Protein AF-A0A158D2L4-F1 (afdb_monomer_lite)

Radius of gyration: 16.28 Å; chains: 1; bounding box: 32×20×60 Å

Sequence (102 aa):
MTQVSSMPRRFPSGLGATTAWQLNCGRKLTLFVVDQSVPLYNVILGNLRFFANADQVTAFVQRLEAVPEETPAQPTWQWIFESGFEQSVDGARNKRWCLYER

pLDDT: mean 82.83, std 16.03, range [36.16, 96.75]

Secondary structure (DSSP, 8-state):
---------PPP-STT-EEEEE-TTSPEEEEEEEETTTTEEEEEETTEEEEEEHHHHHHHHHHHHH-TTPPP---SEEEEEE-S-SS-SS-----EEEEEE-

Foldseek 3Di:
DDPPPFDPDDDFQDQQDKDWGQAPLRWIWIWHQPDNVQRKTFIDTPPDTAIDGPVRVVVLRVVCNVPSPDDRDHDQKHWDFDCPPPDDPPPDRPGDIDMDGD

Organism: NCBI:txid1777141

Structure (mmCIF, N/CA/C/O backbone):
data_AF-A0A158D2L4-F1
#
_entry.id   AF-A0A158D2L4-F1
#
loop_
_atom_site.group_PDB
_atom_site.id
_atom_site.type_symbol
_atom_site.label_atom_id
_atom_site.label_alt_id
_atom_site.label_comp_id
_atom_site.label_asym_id
_atom_site.label_entity_id
_atom_site.label_seq_id
_atom_site.pdbx_PDB_ins_code
_atom_site.Cartn_x
_atom_site.Cartn_y
_atom_site.Cartn_z
_atom_site.occupancy
_atom_site.B_iso_or_equiv
_atom_site.auth_seq_id
_atom_site.auth_comp_id
_atom_site.auth_asym_id
_atom_site.auth_atom_id
_atom_site.pdbx_PDB_model_num
ATOM 1 N N . MET A 1 1 ? -11.282 4.354 29.386 1.00 36.16 1 MET A N 1
ATOM 2 C CA . MET A 1 1 ? -10.663 4.780 28.113 1.00 36.16 1 MET A CA 1
ATOM 3 C C . MET A 1 1 ? -9.481 3.860 27.863 1.00 36.16 1 MET A C 1
ATOM 5 O O . MET A 1 1 ? -8.465 3.999 28.529 1.00 36.16 1 MET A O 1
ATOM 9 N N . THR A 1 2 ? -9.650 2.833 27.033 1.00 38.47 2 THR A N 1
ATOM 10 C CA . THR A 1 2 ? -8.614 1.812 26.822 1.00 38.47 2 THR A CA 1
ATOM 11 C C . THR A 1 2 ? -7.603 2.356 25.822 1.00 38.47 2 THR A C 1
ATOM 13 O O . THR A 1 2 ? -7.917 2.529 24.648 1.00 38.47 2 THR A O 1
ATOM 16 N N . GLN A 1 3 ? -6.409 2.687 26.306 1.00 40.31 3 GLN A N 1
ATOM 17 C CA . GLN A 1 3 ? -5.286 3.127 25.490 1.00 40.31 3 GLN A CA 1
ATOM 18 C C . GLN A 1 3 ? -4.864 1.966 24.582 1.00 40.31 3 GLN A C 1
ATOM 20 O O . GLN A 1 3 ? -4.198 1.028 25.018 1.00 40.31 3 GLN A O 1
ATOM 25 N N . VAL A 1 4 ? -5.292 2.002 23.320 1.00 52.28 4 VAL A N 1
ATOM 26 C CA . VAL A 1 4 ? -4.772 1.116 22.276 1.00 52.28 4 VAL A CA 1
ATOM 27 C C . VAL A 1 4 ? -3.298 1.473 22.110 1.00 52.28 4 VAL A C 1
ATOM 29 O O . VAL A 1 4 ? -2.964 2.510 21.544 1.00 52.28 4 VAL A O 1
ATOM 32 N N . SER A 1 5 ? -2.406 0.657 22.674 1.00 43.81 5 SER A N 1
ATOM 33 C CA . SER A 1 5 ? -0.972 0.756 22.400 1.00 43.81 5 SER A CA 1
ATOM 34 C C . SER A 1 5 ? -0.757 0.451 20.921 1.00 43.81 5 SER A C 1
ATOM 36 O O . SER A 1 5 ? -0.638 -0.707 20.525 1.00 43.81 5 SER A O 1
ATOM 38 N N . SER A 1 6 ? -0.757 1.484 20.079 1.00 55.31 6 SER A N 1
ATOM 39 C CA . SER A 1 6 ? -0.383 1.345 18.680 1.00 55.31 6 SER A CA 1
ATOM 40 C C . SER A 1 6 ? 1.116 1.061 18.635 1.00 55.31 6 SER A C 1
ATOM 42 O O . SER A 1 6 ? 1.929 1.958 18.869 1.00 55.31 6 SER A O 1
ATOM 44 N N . MET A 1 7 ? 1.500 -0.188 18.360 1.00 57.34 7 MET A N 1
ATOM 45 C CA . MET A 1 7 ? 2.877 -0.479 17.965 1.00 57.34 7 MET A CA 1
ATOM 46 C C . MET A 1 7 ? 3.289 0.473 16.831 1.00 57.34 7 MET A C 1
ATOM 48 O O . MET A 1 7 ? 2.451 0.790 15.978 1.00 57.34 7 MET A O 1
ATOM 52 N N . PRO A 1 8 ? 4.551 0.937 16.792 1.00 67.94 8 PRO A N 1
ATOM 53 C CA . PRO A 1 8 ? 5.001 1.839 15.743 1.00 67.94 8 PRO A CA 1
ATOM 54 C C . PRO A 1 8 ? 4.775 1.184 14.377 1.00 67.94 8 PRO A C 1
ATOM 56 O O . PRO A 1 8 ? 5.337 0.128 14.078 1.00 67.94 8 PRO A O 1
ATOM 59 N N . ARG A 1 9 ? 3.924 1.808 13.556 1.00 83.81 9 ARG A N 1
ATOM 60 C CA . ARG A 1 9 ? 3.619 1.358 12.195 1.00 83.81 9 ARG A CA 1
ATOM 61 C C . ARG A 1 9 ? 4.866 1.516 11.343 1.00 83.81 9 ARG A C 1
ATOM 63 O O . ARG A 1 9 ? 5.245 2.625 10.985 1.00 83.81 9 ARG A O 1
ATOM 70 N N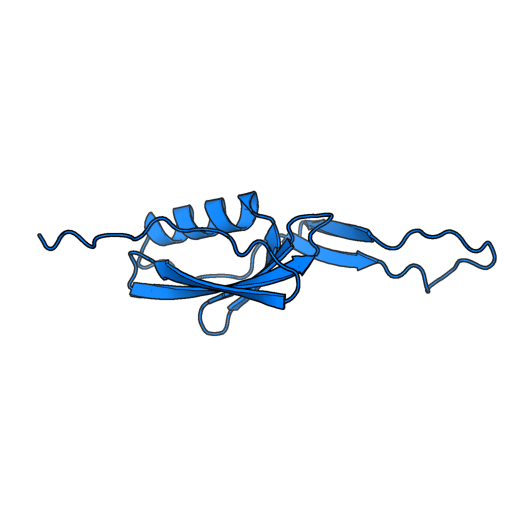 . ARG A 1 10 ? 5.529 0.400 11.049 1.00 89.00 10 ARG A N 1
ATOM 71 C CA . ARG A 1 10 ? 6.684 0.369 10.150 1.00 89.00 10 ARG A CA 1
ATOM 72 C C . ARG A 1 10 ? 6.253 -0.116 8.779 1.00 89.00 10 ARG A C 1
ATOM 74 O O . ARG A 1 10 ? 5.483 -1.073 8.665 1.00 89.00 10 ARG A O 1
ATOM 81 N N . PHE A 1 11 ? 6.771 0.535 7.750 1.00 90.12 11 PHE A N 1
ATOM 82 C CA . PHE A 1 11 ? 6.660 0.035 6.391 1.00 90.12 11 PHE A CA 1
ATOM 83 C C . PHE A 1 11 ? 7.522 -1.222 6.222 1.00 90.12 11 PHE A C 1
ATOM 85 O O . PHE A 1 11 ? 8.598 -1.310 6.824 1.00 90.12 11 PHE A O 1
ATOM 92 N N . PRO A 1 12 ? 7.073 -2.202 5.424 1.00 90.00 12 PRO A N 1
ATOM 93 C CA . PRO A 1 12 ? 7.933 -3.305 5.024 1.00 90.00 12 PRO A CA 1
ATOM 94 C C . PRO A 1 12 ? 9.068 -2.772 4.133 1.00 90.00 12 PRO A C 1
ATOM 96 O O . PRO A 1 12 ? 8.843 -1.921 3.274 1.00 90.00 12 PRO A O 1
ATOM 99 N N . SER A 1 13 ? 10.292 -3.253 4.354 1.00 80.88 13 SER A N 1
ATOM 100 C CA . SER A 1 13 ? 11.512 -2.714 3.731 1.00 80.88 13 SER A CA 1
ATOM 101 C C . SER A 1 13 ? 12.229 -3.690 2.789 1.00 80.88 13 SER A C 1
ATOM 103 O O . SER A 1 13 ? 13.330 -3.386 2.345 1.00 80.88 13 SER A O 1
ATOM 105 N N . GLY A 1 14 ? 11.621 -4.831 2.441 1.00 78.56 14 GLY A N 1
ATOM 106 C CA . GLY A 1 14 ? 12.157 -5.848 1.518 1.00 78.56 14 GLY A CA 1
ATOM 107 C C . GLY A 1 14 ? 11.201 -6.131 0.355 1.00 78.56 14 GLY A C 1
ATOM 108 O O . GLY A 1 14 ? 9.995 -6.131 0.577 1.00 78.56 14 GLY A O 1
ATOM 109 N N . LEU A 1 15 ? 11.684 -6.410 -0.861 1.00 75.62 15 LEU A N 1
ATOM 110 C CA . LEU A 1 15 ? 10.814 -6.920 -1.937 1.00 75.62 15 LEU A CA 1
ATOM 111 C C . LEU A 1 15 ? 10.113 -8.209 -1.481 1.00 75.62 15 LEU A C 1
ATOM 113 O O . LEU A 1 15 ? 10.751 -9.106 -0.934 1.00 75.62 15 LEU A O 1
ATOM 117 N N . GLY A 1 16 ? 8.791 -8.277 -1.657 1.00 72.62 16 GLY A N 1
ATOM 118 C CA . GLY A 1 16 ? 7.969 -9.379 -1.140 1.00 72.62 16 GLY A CA 1
ATOM 119 C C . GLY A 1 16 ? 7.738 -9.354 0.378 1.00 72.62 16 GLY A C 1
ATOM 120 O O . GLY A 1 16 ? 6.969 -10.168 0.892 1.00 72.62 16 GLY A O 1
ATOM 121 N N . ALA A 1 17 ? 8.337 -8.409 1.111 1.00 85.88 17 ALA A N 1
ATOM 122 C CA . ALA A 1 17 ? 8.041 -8.226 2.523 1.00 85.88 17 ALA A CA 1
ATOM 123 C C . ALA A 1 17 ? 6.615 -7.700 2.705 1.00 85.88 17 ALA A C 1
ATOM 125 O O . ALA A 1 17 ? 6.092 -6.916 1.906 1.00 85.88 17 ALA A O 1
ATOM 126 N N . THR A 1 18 ? 6.001 -8.144 3.797 1.00 91.75 18 THR A N 1
ATOM 127 C CA . THR A 1 18 ? 4.617 -7.837 4.138 1.00 91.75 18 THR A CA 1
ATOM 128 C C . THR A 1 18 ? 4.549 -7.304 5.558 1.00 91.75 18 THR A C 1
ATOM 130 O O . THR A 1 18 ? 5.150 -7.887 6.458 1.00 91.75 18 THR A O 1
ATOM 133 N N . THR A 1 19 ? 3.767 -6.250 5.773 1.00 93.12 19 THR A N 1
ATOM 134 C CA . THR A 1 19 ? 3.411 -5.782 7.117 1.00 93.12 19 THR A CA 1
ATOM 135 C C . THR A 1 19 ? 1.904 -5.593 7.207 1.00 93.12 19 THR A C 1
ATOM 137 O O . THR A 1 19 ? 1.276 -5.116 6.265 1.00 93.12 19 THR A O 1
ATOM 140 N N . ALA A 1 20 ? 1.319 -5.939 8.352 1.00 93.81 20 ALA A N 1
ATOM 141 C CA . ALA A 1 20 ? -0.067 -5.622 8.666 1.00 93.81 20 ALA A CA 1
ATOM 142 C C . ALA A 1 20 ? -0.136 -4.555 9.762 1.00 93.81 20 ALA A C 1
ATOM 144 O O . ALA A 1 20 ? 0.562 -4.643 10.771 1.00 93.81 20 ALA A O 1
ATOM 145 N N . TRP A 1 21 ? -0.995 -3.562 9.568 1.00 93.56 21 TRP A N 1
ATOM 146 C CA . TRP A 1 21 ? -1.306 -2.527 10.541 1.00 93.56 21 TRP A CA 1
ATOM 147 C C . TRP A 1 21 ? -2.729 -2.710 11.050 1.00 93.56 21 TRP A C 1
ATOM 149 O O . TRP A 1 21 ? -3.672 -2.855 10.268 1.00 93.56 21 TRP A O 1
ATOM 159 N N . GLN A 1 22 ? -2.878 -2.649 12.369 1.00 92.50 22 GLN A N 1
ATOM 160 C CA . GLN A 1 22 ? -4.177 -2.472 12.998 1.00 92.50 22 GLN A CA 1
ATOM 161 C C . GLN A 1 22 ? -4.475 -0.968 13.055 1.00 92.50 22 GLN A C 1
ATOM 163 O O . GLN A 1 22 ? -3.719 -0.197 13.657 1.00 92.50 22 GLN A O 1
ATOM 168 N N . LEU A 1 23 ? -5.539 -0.547 12.372 1.00 89.62 23 LEU A N 1
ATOM 169 C CA . LEU A 1 23 ? -6.000 0.839 12.376 1.00 89.62 23 LEU A CA 1
ATOM 170 C C . LEU A 1 23 ? -6.888 1.094 13.596 1.00 89.62 23 LEU A C 1
ATOM 172 O O . LEU A 1 23 ? -7.549 0.178 14.095 1.00 89.62 23 LEU A O 1
ATOM 176 N N . ASN A 1 24 ? -6.947 2.348 14.043 1.00 86.31 24 ASN A N 1
ATOM 177 C CA . ASN A 1 24 ? -7.749 2.744 15.205 1.00 86.31 24 ASN A CA 1
ATOM 178 C C . ASN A 1 24 ? -9.252 2.502 14.990 1.00 86.31 24 ASN A C 1
ATOM 180 O O . ASN A 1 24 ? -9.974 2.210 15.937 1.00 86.31 24 ASN A O 1
ATOM 184 N N . CYS A 1 25 ? -9.710 2.528 13.737 1.00 82.25 25 CYS A N 1
ATOM 185 C CA . CYS A 1 25 ? -11.076 2.182 13.338 1.00 82.25 25 CYS A CA 1
ATOM 186 C C . CYS A 1 25 ? -11.375 0.666 13.360 1.00 82.25 25 CYS A C 1
ATOM 188 O O . CYS A 1 25 ? -12.384 0.227 12.814 1.00 82.25 25 CYS A O 1
ATOM 190 N N . GLY A 1 26 ? -10.494 -0.163 13.934 1.00 86.88 26 GLY A N 1
ATOM 191 C CA . GLY A 1 26 ? -10.676 -1.616 14.044 1.00 86.88 26 GLY A CA 1
ATOM 192 C C . GLY A 1 26 ? -10.378 -2.395 12.758 1.00 86.88 26 GLY A C 1
ATOM 193 O O . GLY A 1 26 ? -10.465 -3.623 12.741 1.00 86.88 26 GLY A O 1
ATOM 194 N N . ARG A 1 27 ? -9.984 -1.710 11.681 1.00 89.62 27 ARG A N 1
ATOM 195 C CA . ARG A 1 27 ? -9.702 -2.324 10.379 1.00 89.62 27 ARG A CA 1
ATOM 196 C C . ARG A 1 27 ? -8.245 -2.777 10.282 1.00 89.62 27 ARG A C 1
ATOM 198 O O . ARG A 1 27 ? -7.346 -2.137 10.825 1.00 89.62 27 ARG A O 1
ATOM 205 N N . LYS A 1 28 ? -8.007 -3.862 9.543 1.00 93.31 28 LYS A N 1
ATOM 206 C CA . LYS A 1 28 ? -6.664 -4.377 9.248 1.00 93.31 28 LYS A CA 1
ATOM 207 C C . LYS A 1 28 ? -6.228 -3.935 7.855 1.00 93.31 28 LYS A C 1
ATOM 209 O O . LYS A 1 28 ? -6.833 -4.344 6.866 1.00 93.31 28 LYS A O 1
ATOM 214 N N . LEU A 1 29 ? -5.155 -3.157 7.785 1.00 94.62 29 LEU 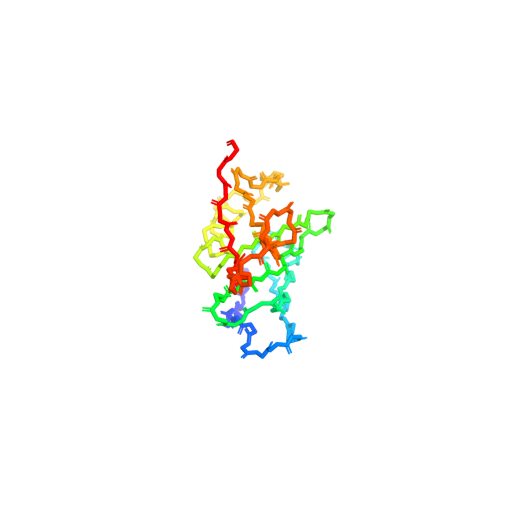A N 1
ATOM 215 C CA . LEU A 1 29 ? -4.510 -2.761 6.537 1.00 94.62 29 LEU A CA 1
ATOM 216 C C . LEU A 1 29 ? -3.262 -3.618 6.319 1.00 94.62 29 LEU A C 1
ATOM 218 O O . LEU A 1 29 ? -2.456 -3.773 7.229 1.00 94.62 29 LEU A O 1
ATOM 222 N N . THR A 1 30 ? -3.094 -4.187 5.131 1.00 96.00 30 THR A N 1
ATOM 223 C CA . THR A 1 30 ? -1.916 -4.994 4.785 1.00 96.00 30 THR A CA 1
ATOM 224 C C . THR A 1 30 ? -1.149 -4.326 3.654 1.00 96.00 30 THR A C 1
ATOM 226 O O . THR A 1 30 ? -1.746 -3.905 2.665 1.00 96.00 30 THR A O 1
ATOM 229 N N . LEU A 1 31 ? 0.169 -4.229 3.809 1.00 95.88 31 LEU A N 1
ATOM 230 C CA . LEU A 1 31 ? 1.096 -3.650 2.844 1.00 95.88 31 LEU A CA 1
ATOM 231 C C . LEU A 1 31 ? 2.033 -4.736 2.335 1.00 95.88 31 LEU A C 1
ATOM 233 O O . LEU A 1 31 ? 2.689 -5.394 3.141 1.00 95.88 31 LEU A O 1
ATOM 237 N N . PHE A 1 32 ? 2.135 -4.869 1.017 1.00 94.00 32 PHE A N 1
ATOM 238 C CA . PHE A 1 32 ? 3.132 -5.709 0.354 1.00 94.00 32 PHE A CA 1
ATOM 239 C C . PHE A 1 32 ? 4.040 -4.827 -0.491 1.00 94.00 32 PHE A C 1
ATOM 241 O O . PHE A 1 32 ? 3.533 -4.030 -1.279 1.00 94.00 32 PHE A O 1
ATOM 248 N N . VAL A 1 33 ? 5.357 -4.967 -0.358 1.00 92.31 33 VAL A N 1
ATOM 249 C CA . VAL A 1 33 ? 6.301 -4.222 -1.205 1.00 92.31 33 VAL A CA 1
ATOM 250 C C . VAL A 1 33 ? 6.231 -4.753 -2.632 1.00 92.31 33 VAL A C 1
ATOM 252 O O . VAL A 1 33 ? 6.447 -5.943 -2.864 1.00 92.31 33 VAL A O 1
ATOM 255 N N . VAL A 1 34 ? 5.943 -3.858 -3.573 1.00 91.06 34 VAL A N 1
ATOM 256 C CA . VAL A 1 34 ? 5.893 -4.140 -5.014 1.00 91.06 34 VAL A CA 1
ATOM 257 C C . VAL A 1 34 ? 7.202 -3.729 -5.670 1.00 91.06 34 VAL A C 1
ATOM 259 O O . VAL A 1 34 ? 7.763 -4.487 -6.454 1.00 91.06 34 VAL A O 1
ATOM 262 N N . ASP A 1 35 ? 7.695 -2.545 -5.320 1.00 87.00 35 ASP A N 1
ATOM 263 C CA . ASP A 1 35 ? 8.937 -1.987 -5.836 1.00 87.00 35 ASP A CA 1
ATOM 264 C C . ASP A 1 35 ? 9.635 -1.202 -4.717 1.00 87.00 35 ASP A C 1
ATOM 266 O O . ASP A 1 35 ? 8.981 -0.637 -3.840 1.00 87.00 35 ASP A O 1
ATOM 270 N N . GLN A 1 36 ? 10.966 -1.227 -4.704 1.00 84.00 36 GLN A N 1
ATOM 271 C CA . GLN A 1 36 ? 11.787 -0.496 -3.733 1.00 84.00 36 GLN A CA 1
ATOM 272 C C . GLN A 1 36 ? 12.451 0.741 -4.337 1.00 84.00 36 GLN A C 1
ATOM 274 O O . GLN A 1 36 ? 12.823 1.642 -3.591 1.00 84.00 36 GLN A O 1
ATOM 279 N N . SER A 1 37 ? 12.608 0.791 -5.665 1.00 82.12 37 SER A N 1
ATOM 280 C CA . SER A 1 37 ? 13.166 1.957 -6.365 1.00 82.12 37 S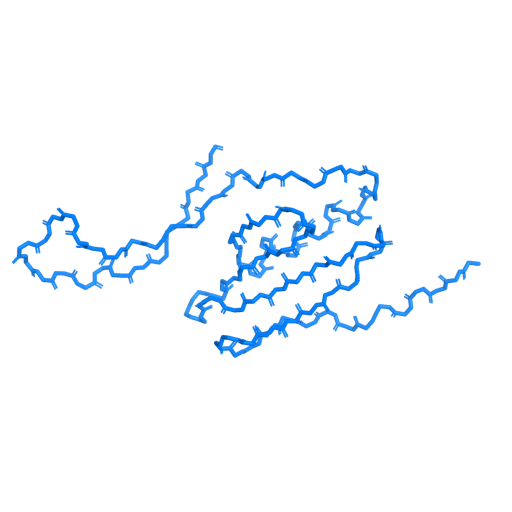ER A CA 1
ATOM 281 C C . SER A 1 37 ? 12.228 3.158 -6.261 1.00 82.12 37 SER A C 1
ATOM 283 O O . SER A 1 37 ? 12.657 4.293 -6.071 1.00 82.12 37 SER A O 1
ATOM 285 N N . VAL A 1 38 ? 10.932 2.869 -6.297 1.00 84.06 38 VAL A N 1
ATOM 286 C CA . VAL A 1 38 ? 9.847 3.728 -5.850 1.00 84.06 38 VAL A CA 1
ATOM 287 C C . VAL A 1 38 ? 9.212 2.929 -4.725 1.00 84.06 38 VAL A C 1
ATOM 289 O O . VAL A 1 38 ? 8.707 1.862 -5.055 1.00 84.06 38 VAL A O 1
ATOM 292 N N . PRO A 1 39 ? 9.275 3.342 -3.442 1.00 84.12 39 PRO A N 1
ATOM 293 C CA . PRO A 1 39 ? 8.759 2.562 -2.313 1.00 84.12 39 PRO A CA 1
ATOM 294 C C . PRO A 1 39 ? 7.238 2.425 -2.434 1.00 84.12 39 PRO A C 1
ATOM 296 O O . PRO A 1 39 ? 6.468 3.194 -1.857 1.00 84.12 39 PRO A O 1
ATOM 299 N N . LEU A 1 40 ? 6.829 1.474 -3.269 1.00 93.00 40 LEU A N 1
ATOM 300 C CA . LEU A 1 40 ? 5.491 1.291 -3.787 1.00 93.00 40 LEU A CA 1
ATOM 301 C C . LEU A 1 40 ? 4.936 0.021 -3.174 1.00 93.00 40 LEU A C 1
ATOM 303 O O . LEU A 1 40 ? 5.551 -1.049 -3.208 1.00 93.00 40 LEU A O 1
ATOM 307 N N . TYR A 1 41 ? 3.739 0.149 -2.630 1.00 95.31 41 TYR A N 1
ATOM 308 C CA . TYR A 1 41 ? 3.085 -0.894 -1.877 1.00 95.31 41 TYR A CA 1
ATOM 309 C C . TYR A 1 41 ? 1.775 -1.274 -2.548 1.00 95.31 41 TYR A C 1
ATOM 311 O O . TYR A 1 41 ? 1.008 -0.418 -2.985 1.00 95.31 41 TYR A O 1
ATOM 319 N N . ASN A 1 42 ? 1.488 -2.569 -2.576 1.00 95.38 42 ASN A N 1
ATOM 320 C CA . ASN A 1 42 ? 0.142 -3.075 -2.777 1.00 95.38 42 ASN A CA 1
ATOM 321 C C . ASN A 1 42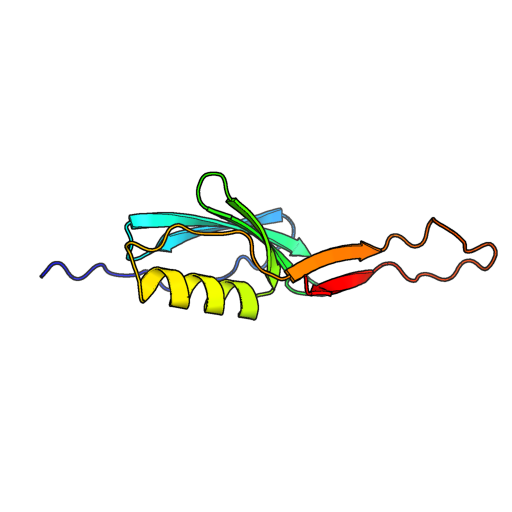 ? -0.577 -3.015 -1.428 1.00 95.38 42 ASN A C 1
ATOM 323 O O . ASN A 1 42 ? -0.240 -3.759 -0.502 1.00 95.38 42 ASN A O 1
ATOM 327 N N . VAL A 1 43 ? -1.536 -2.103 -1.326 1.00 96.75 43 VAL A N 1
ATOM 328 C CA . VAL A 1 43 ? -2.333 -1.839 -0.131 1.00 96.75 43 VAL A CA 1
ATOM 329 C C . VAL A 1 43 ? -3.611 -2.657 -0.204 1.00 96.75 43 VAL A C 1
ATOM 331 O O . VAL A 1 43 ? -4.311 -2.622 -1.216 1.00 96.75 43 VAL A O 1
ATOM 334 N N . ILE A 1 44 ? -3.922 -3.382 0.869 1.00 96.50 44 ILE A N 1
ATOM 335 C CA . ILE A 1 44 ? -5.136 -4.193 0.990 1.00 96.50 44 ILE A CA 1
ATOM 336 C C . ILE A 1 44 ? -5.873 -3.819 2.276 1.00 96.50 44 ILE A C 1
ATOM 338 O O . ILE A 1 44 ? -5.307 -3.914 3.368 1.00 96.50 44 ILE A O 1
ATOM 342 N N . LEU A 1 45 ? -7.142 -3.432 2.149 1.00 94.81 45 LEU A N 1
ATOM 343 C CA . LEU A 1 45 ? -8.044 -3.122 3.260 1.00 94.81 45 LEU A CA 1
ATOM 344 C C . LEU A 1 45 ? -9.429 -3.719 2.972 1.00 94.81 45 LEU A C 1
ATOM 346 O O . LEU A 1 45 ? -10.219 -3.151 2.219 1.00 94.81 45 LEU A O 1
ATOM 350 N N . GLY A 1 46 ? -9.729 -4.880 3.558 1.00 91.81 46 GLY A N 1
ATOM 351 C CA . GLY A 1 46 ? -10.933 -5.636 3.200 1.00 91.81 46 GLY A CA 1
ATOM 352 C C . GLY A 1 46 ? -10.920 -6.014 1.715 1.00 91.81 46 GLY A C 1
ATOM 353 O O . GLY A 1 46 ? -9.976 -6.654 1.258 1.00 91.81 46 GLY A O 1
ATOM 354 N N . ASN A 1 47 ? -11.936 -5.576 0.967 1.00 92.25 47 ASN A N 1
ATOM 355 C CA . ASN A 1 47 ? -12.043 -5.805 -0.481 1.00 92.25 47 ASN A CA 1
ATOM 356 C C . ASN A 1 47 ? -11.321 -4.739 -1.321 1.00 92.25 47 ASN A C 1
ATOM 358 O O . ASN A 1 47 ? -11.200 -4.893 -2.535 1.00 92.25 47 ASN A O 1
ATOM 362 N N . LEU A 1 48 ? -10.859 -3.651 -0.698 1.00 94.88 48 LEU A N 1
ATOM 363 C CA . LEU A 1 48 ? -10.175 -2.575 -1.397 1.00 94.88 48 LEU A CA 1
ATOM 364 C C . LEU A 1 48 ? -8.707 -2.948 -1.631 1.00 94.88 48 LEU A C 1
ATOM 366 O O . LEU A 1 48 ? -7.990 -3.297 -0.689 1.00 94.88 48 LEU A O 1
ATOM 370 N N . ARG A 1 49 ? -8.258 -2.828 -2.886 1.00 95.75 49 ARG A N 1
ATOM 371 C CA . ARG A 1 49 ? -6.872 -3.065 -3.300 1.00 95.75 49 ARG A CA 1
ATOM 372 C C . ARG A 1 49 ? -6.392 -1.971 -4.248 1.00 95.75 49 ARG A C 1
ATOM 374 O O . ARG A 1 49 ? -7.063 -1.659 -5.230 1.00 95.75 49 ARG A O 1
ATOM 381 N N . PHE A 1 50 ? -5.223 -1.403 -3.969 1.00 96.12 50 PHE A N 1
ATOM 382 C CA . PHE A 1 50 ? -4.605 -0.378 -4.812 1.00 96.12 50 PHE A CA 1
ATOM 383 C C . PHE A 1 50 ? -3.099 -0.284 -4.578 1.00 96.12 50 PHE A C 1
ATOM 385 O O . PHE A 1 50 ? -2.576 -0.775 -3.579 1.00 96.12 50 PHE A O 1
ATOM 392 N N . PHE A 1 51 ? -2.406 0.373 -5.504 1.00 95.69 51 PHE A N 1
ATOM 393 C CA . PHE A 1 51 ? -1.001 0.720 -5.343 1.00 95.69 51 PHE A CA 1
ATOM 394 C C . PHE A 1 51 ? -0.856 2.124 -4.758 1.00 95.69 51 PHE A C 1
ATOM 396 O O . PHE A 1 51 ? -1.581 3.045 -5.144 1.00 95.69 51 PHE A O 1
ATOM 403 N N . ALA A 1 52 ? 0.083 2.287 -3.834 1.00 95.88 52 ALA A N 1
ATOM 404 C CA . ALA A 1 52 ? 0.386 3.571 -3.219 1.00 95.88 52 ALA A CA 1
ATOM 405 C C . ALA A 1 52 ? 1.839 3.626 -2.746 1.00 95.88 52 ALA A C 1
ATOM 407 O O . ALA A 1 52 ? 2.397 2.610 -2.332 1.00 95.88 52 ALA A O 1
ATOM 408 N N . ASN A 1 53 ? 2.443 4.811 -2.788 1.00 94.69 53 ASN A N 1
ATOM 409 C CA . ASN A 1 53 ? 3.727 5.054 -2.135 1.00 94.69 53 ASN A CA 1
ATOM 410 C C . ASN A 1 53 ? 3.545 5.289 -0.618 1.00 94.69 53 ASN A C 1
ATOM 412 O O . ASN A 1 53 ? 2.421 5.294 -0.106 1.00 94.69 53 ASN A O 1
ATOM 416 N N . ALA A 1 54 ? 4.645 5.475 0.114 1.00 91.88 54 ALA A N 1
ATOM 417 C CA . ALA A 1 54 ? 4.604 5.640 1.570 1.00 91.88 54 ALA A CA 1
ATOM 418 C C . ALA A 1 54 ? 3.765 6.855 2.021 1.00 91.88 54 ALA A C 1
ATOM 420 O O . ALA A 1 54 ? 2.997 6.757 2.984 1.00 91.88 54 ALA A O 1
ATOM 421 N N . ASP A 1 55 ? 3.857 7.976 1.303 1.00 92.62 55 ASP A N 1
ATOM 422 C CA . ASP A 1 55 ? 3.100 9.196 1.601 1.00 92.62 55 ASP A CA 1
ATOM 423 C C . ASP A 1 55 ? 1.596 8.993 1.389 1.00 92.62 55 ASP A C 1
ATOM 425 O O . ASP A 1 55 ? 0.787 9.300 2.265 1.00 92.62 55 ASP A O 1
ATOM 429 N N . GLN A 1 56 ? 1.213 8.387 0.264 1.00 95.44 56 GLN A N 1
ATOM 430 C CA . GLN A 1 56 ? -0.174 8.055 -0.065 1.00 95.44 56 GLN A CA 1
ATOM 431 C C . GLN A 1 56 ? -0.784 7.077 0.946 1.00 95.44 56 GLN A C 1
ATOM 433 O O . GLN A 1 56 ? -1.929 7.261 1.361 1.00 95.44 56 GLN A O 1
ATOM 438 N N . VAL A 1 57 ? -0.030 6.060 1.382 1.00 94.69 57 VAL A N 1
ATOM 439 C CA . VAL A 1 57 ? -0.464 5.140 2.449 1.00 94.69 57 VAL A CA 1
ATOM 440 C C . VAL A 1 57 ? -0.704 5.902 3.749 1.00 94.69 57 VAL A C 1
ATOM 442 O O . VAL A 1 57 ? -1.731 5.701 4.398 1.00 94.69 57 VAL A O 1
ATOM 445 N N . THR A 1 58 ? 0.222 6.784 4.125 1.00 93.12 58 THR A N 1
ATOM 446 C CA . THR A 1 58 ? 0.128 7.562 5.366 1.00 93.12 58 THR A CA 1
ATOM 447 C C . THR A 1 58 ? -1.091 8.479 5.346 1.00 93.12 58 THR A C 1
ATOM 449 O O . THR A 1 58 ? -1.890 8.444 6.281 1.00 93.12 58 THR A O 1
ATOM 452 N N . ALA A 1 59 ? -1.292 9.227 4.260 1.00 93.06 59 ALA A N 1
ATOM 453 C CA . ALA A 1 59 ? -2.439 10.116 4.092 1.00 93.06 59 ALA A CA 1
ATOM 454 C C . ALA A 1 59 ? -3.776 9.351 4.078 1.00 93.06 59 ALA A C 1
ATOM 456 O O . ALA A 1 59 ? -4.751 9.783 4.696 1.00 93.06 59 ALA A O 1
ATOM 457 N N . PHE A 1 60 ? -3.826 8.191 3.413 1.00 93.44 60 PHE A N 1
ATOM 458 C CA . PHE A 1 60 ? -5.011 7.331 3.396 1.00 93.44 60 PHE A CA 1
ATOM 459 C C . PHE A 1 60 ? -5.363 6.821 4.798 1.00 93.44 60 PHE A C 1
ATOM 461 O O . PHE A 1 60 ? -6.518 6.889 5.213 1.00 93.44 60 PHE A O 1
ATOM 468 N N . VAL A 1 61 ? -4.366 6.358 5.557 1.00 92.38 61 VAL A N 1
ATOM 469 C CA . VAL A 1 61 ? -4.565 5.903 6.938 1.00 92.38 61 VAL A CA 1
ATOM 470 C C . VAL A 1 61 ? -5.015 7.048 7.841 1.00 92.38 61 VAL A C 1
ATOM 472 O O . VAL A 1 61 ? -5.996 6.884 8.559 1.00 92.38 61 VAL A O 1
ATOM 475 N N . GLN A 1 62 ? -4.367 8.213 7.771 1.00 91.81 62 GLN A N 1
ATOM 476 C CA . GLN A 1 62 ? -4.752 9.385 8.562 1.00 91.81 62 GLN A CA 1
ATOM 477 C C . GLN A 1 62 ? -6.211 9.790 8.321 1.00 91.81 62 GLN A C 1
ATOM 479 O O . GLN A 1 62 ? -6.927 10.069 9.279 1.00 91.81 62 GLN A O 1
ATOM 484 N N . ARG A 1 63 ? -6.677 9.762 7.065 1.00 91.56 63 ARG A N 1
ATOM 485 C CA . ARG A 1 63 ? -8.078 10.047 6.720 1.00 91.56 63 ARG A CA 1
ATOM 486 C C . ARG A 1 63 ? -9.045 9.060 7.376 1.00 91.56 63 ARG A C 1
ATOM 488 O O . ARG A 1 63 ? -9.969 9.479 8.065 1.00 91.56 63 ARG A O 1
ATOM 495 N N . LEU A 1 64 ? -8.791 7.758 7.224 1.00 90.75 64 LEU A N 1
ATOM 496 C CA . LEU A 1 64 ? -9.641 6.711 7.805 1.00 90.75 64 LEU A CA 1
ATOM 497 C C . LEU A 1 64 ? -9.666 6.728 9.334 1.00 90.75 64 LEU A C 1
ATOM 499 O O . LEU A 1 64 ? -10.625 6.263 9.946 1.00 90.75 64 LEU A O 1
ATOM 503 N N . GLU A 1 65 ? -8.593 7.198 9.961 1.00 89.69 65 GLU A N 1
ATOM 504 C CA . GLU A 1 65 ? -8.525 7.323 11.414 1.00 89.69 65 GLU A CA 1
ATOM 505 C C . GLU A 1 65 ? -9.167 8.604 11.932 1.00 89.69 65 GLU A C 1
ATOM 507 O O . GLU A 1 65 ? -9.688 8.597 13.045 1.00 89.69 65 GLU A O 1
ATOM 512 N N . ALA A 1 66 ? -9.174 9.671 11.131 1.00 90.75 66 ALA A N 1
ATOM 513 C CA . ALA A 1 66 ? -9.905 10.893 11.441 1.00 90.75 66 ALA A CA 1
ATOM 514 C C . ALA A 1 66 ? -11.426 10.674 11.396 1.00 90.75 66 ALA A C 1
ATOM 516 O O . ALA A 1 66 ? -12.147 11.264 12.199 1.00 90.75 66 ALA A O 1
ATOM 517 N N . VAL A 1 67 ? -11.910 9.808 10.496 1.00 91.25 67 VAL A N 1
ATOM 518 C CA . VAL A 1 67 ? -13.338 9.485 10.349 1.00 91.25 67 VAL A CA 1
ATOM 519 C C . VAL A 1 67 ? -13.542 7.960 10.353 1.00 91.25 67 VAL A C 1
ATOM 521 O O . VAL A 1 67 ? -13.632 7.339 9.294 1.00 91.25 67 VAL A O 1
ATOM 524 N N . PRO A 1 68 ? -13.646 7.317 11.535 1.00 85.19 68 PRO A N 1
ATOM 525 C CA . PRO A 1 68 ? -13.729 5.854 11.646 1.00 85.19 68 PRO A CA 1
ATOM 526 C C . PRO A 1 68 ? -14.929 5.219 10.927 1.00 85.19 68 PRO A C 1
ATOM 528 O O . PRO A 1 68 ? -14.867 4.053 10.531 1.00 85.19 68 PRO A O 1
ATOM 531 N N . GLU A 1 69 ? -16.013 5.979 10.758 1.00 87.06 69 GLU A N 1
ATOM 532 C CA . GLU A 1 69 ? -17.237 5.547 10.075 1.00 87.06 69 GLU A CA 1
ATOM 533 C C . GLU A 1 69 ? -17.145 5.659 8.545 1.00 87.06 69 GLU A C 1
ATOM 535 O O . GLU A 1 69 ? -17.959 5.063 7.839 1.00 87.06 69 GLU A O 1
ATOM 540 N N . GLU A 1 70 ? -16.142 6.365 8.007 1.00 87.62 70 GLU A N 1
ATOM 541 C CA . GLU A 1 70 ? -15.972 6.525 6.562 1.00 87.62 70 GLU A CA 1
ATOM 542 C C . GLU A 1 70 ? -15.773 5.157 5.907 1.00 87.62 70 GLU A C 1
ATOM 544 O O . GLU A 1 70 ? -14.935 4.351 6.330 1.00 87.62 70 GLU A O 1
ATOM 549 N N . THR A 1 71 ? -16.543 4.883 4.854 1.00 87.38 71 THR A N 1
ATOM 550 C CA . THR A 1 71 ? -16.348 3.679 4.046 1.00 87.38 71 THR A CA 1
ATOM 551 C C . THR A 1 71 ? -15.130 3.888 3.146 1.00 87.38 71 THR A C 1
ATOM 553 O O . THR A 1 71 ? -15.120 4.840 2.367 1.00 87.38 71 THR A O 1
ATOM 556 N N . PRO A 1 72 ? -14.101 3.026 3.221 1.00 90.31 72 PRO A N 1
ATOM 557 C CA . PRO A 1 72 ? -12.895 3.203 2.429 1.00 90.31 72 PRO A CA 1
ATOM 558 C C . PRO A 1 72 ? -13.223 3.064 0.940 1.00 90.31 72 PRO A C 1
ATOM 560 O O . PRO A 1 72 ? -13.771 2.049 0.510 1.00 90.31 72 PRO A O 1
ATOM 563 N N . ALA A 1 73 ? -12.867 4.081 0.162 1.00 91.44 73 ALA A N 1
ATOM 564 C CA . ALA A 1 73 ? -13.096 4.133 -1.277 1.00 91.44 73 ALA A CA 1
ATOM 565 C C . ALA A 1 73 ? -11.792 3.976 -2.071 1.00 91.44 73 ALA A C 1
ATOM 567 O O . ALA A 1 73 ? -10.690 4.143 -1.540 1.00 91.44 73 ALA A O 1
ATOM 568 N N . GLN A 1 74 ? -11.929 3.671 -3.365 1.00 92.62 74 GLN A N 1
ATOM 569 C CA . GLN A 1 74 ? -10.804 3.658 -4.296 1.00 92.62 74 GLN A CA 1
ATOM 570 C C . GLN A 1 74 ? -10.147 5.047 -4.332 1.00 92.62 74 GLN A C 1
ATOM 572 O O . GLN A 1 74 ? -10.864 6.047 -4.421 1.00 92.62 74 GLN A O 1
ATOM 577 N N . PRO A 1 75 ? -8.808 5.138 -4.274 1.00 92.62 75 PRO A N 1
ATOM 578 C CA . PRO A 1 75 ? -8.139 6.416 -4.448 1.00 92.62 75 PRO A CA 1
ATOM 579 C C . PRO A 1 75 ? -8.398 7.004 -5.840 1.00 92.62 75 PRO A C 1
ATOM 581 O O . PRO A 1 75 ? -8.613 6.278 -6.812 1.00 92.62 75 PRO A O 1
ATOM 584 N N . THR A 1 76 ? -8.296 8.328 -5.935 1.00 93.31 76 THR A N 1
ATOM 585 C CA . THR A 1 76 ? -8.348 9.086 -7.195 1.00 93.31 76 THR A CA 1
ATOM 586 C C . THR A 1 76 ? -7.052 8.981 -7.995 1.00 93.31 76 THR A C 1
ATOM 588 O O . THR A 1 76 ? -6.886 9.674 -8.982 1.00 93.31 76 THR A O 1
ATOM 591 N N . TRP A 1 77 ? -6.108 8.136 -7.586 1.00 93.94 77 TRP A N 1
ATOM 592 C CA . TRP A 1 77 ? -4.874 7.904 -8.321 1.00 93.94 77 TRP A CA 1
ATOM 593 C C . TRP A 1 77 ? -4.712 6.435 -8.684 1.00 93.94 77 TRP A C 1
ATOM 595 O O . TRP A 1 77 ? -5.283 5.534 -8.064 1.00 93.94 77 TRP A O 1
ATOM 605 N N . GLN A 1 78 ? -3.867 6.190 -9.675 1.00 94.19 78 GLN A N 1
ATOM 606 C CA . GLN A 1 78 ? -3.498 4.864 -10.117 1.00 94.19 78 GLN A CA 1
ATOM 607 C C . GLN A 1 78 ? -2.021 4.833 -10.494 1.00 94.19 78 GLN A C 1
ATOM 609 O O . GLN A 1 78 ? -1.558 5.627 -11.307 1.00 94.19 78 GLN A O 1
ATOM 614 N N . TRP A 1 79 ? -1.292 3.876 -9.926 1.00 93.81 79 TRP A N 1
ATOM 615 C CA . TRP A 1 79 ? 0.043 3.537 -10.403 1.00 93.81 79 TRP A CA 1
ATOM 616 C C . TRP A 1 79 ? -0.052 2.477 -11.497 1.00 93.81 79 TRP A C 1
ATOM 618 O O . TRP A 1 79 ? -0.716 1.452 -11.316 1.00 93.81 79 TRP A O 1
ATOM 628 N N . ILE A 1 80 ? 0.618 2.720 -12.618 1.00 90.38 80 ILE A N 1
ATOM 629 C CA . ILE A 1 80 ? 0.694 1.808 -13.761 1.00 90.38 80 ILE A CA 1
ATOM 630 C C . ILE A 1 80 ? 2.165 1.524 -14.037 1.00 90.38 80 ILE A C 1
ATOM 632 O O . ILE A 1 80 ? 2.985 2.440 -14.079 1.00 90.38 80 ILE A O 1
ATOM 636 N N . PHE A 1 81 ? 2.503 0.247 -14.203 1.00 88.25 81 PHE A N 1
ATOM 637 C CA . PHE A 1 81 ? 3.840 -0.147 -14.624 1.00 88.25 81 PHE A CA 1
ATOM 638 C C . PHE A 1 81 ? 3.914 -0.119 -16.148 1.00 88.25 81 PHE A C 1
ATOM 640 O O . PHE A 1 81 ? 3.398 -1.011 -16.825 1.00 88.25 81 PHE A O 1
ATOM 647 N N . GLU A 1 82 ? 4.554 0.911 -16.688 1.00 85.81 82 GLU A N 1
ATOM 648 C CA . GLU A 1 82 ? 4.829 1.008 -18.114 1.00 85.81 82 GLU A CA 1
ATOM 649 C C . GLU A 1 82 ? 5.986 0.064 -18.437 1.00 85.81 82 GLU A C 1
ATOM 651 O O . GLU A 1 82 ? 7.131 0.302 -18.060 1.00 85.81 82 GLU A O 1
ATOM 656 N N . SER A 1 83 ? 5.687 -1.050 -19.108 1.00 73.50 83 SER A N 1
ATOM 657 C CA . SER A 1 83 ? 6.687 -2.073 -19.446 1.00 73.50 83 SER A CA 1
ATOM 658 C C . SER A 1 83 ? 7.433 -1.797 -20.762 1.00 73.50 83 SER A C 1
ATOM 660 O O . SER A 1 83 ? 8.392 -2.508 -21.071 1.00 73.50 83 SER A O 1
ATOM 662 N N . GLY A 1 84 ? 7.023 -0.758 -21.505 1.00 62.66 84 GLY A N 1
ATOM 663 C CA . GLY A 1 84 ? 7.670 -0.279 -22.732 1.00 62.66 84 GLY A CA 1
ATOM 664 C C . GLY A 1 84 ? 7.410 -1.114 -23.993 1.00 62.66 84 GLY A C 1
AT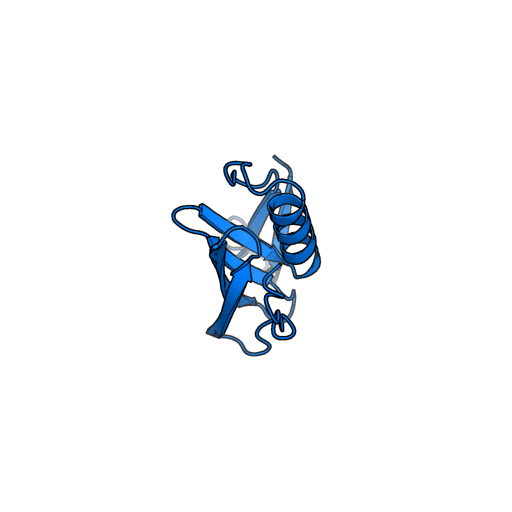OM 665 O O . GLY A 1 84 ? 8.071 -0.893 -25.002 1.00 62.66 84 GLY A O 1
ATOM 666 N N . PHE A 1 85 ? 6.477 -2.071 -23.961 1.00 56.88 85 PHE A N 1
ATOM 667 C CA . PHE A 1 85 ? 6.281 -3.019 -25.066 1.00 56.88 85 PHE A CA 1
ATOM 668 C C . PHE A 1 85 ? 5.454 -2.502 -26.248 1.00 56.88 85 PHE A C 1
ATOM 670 O O . PHE A 1 85 ? 5.455 -3.157 -27.285 1.00 56.88 85 PHE A O 1
ATOM 677 N N . GLU A 1 86 ? 4.757 -1.367 -26.138 1.00 52.94 86 GLU A N 1
ATOM 678 C CA . GLU A 1 86 ? 3.765 -1.036 -27.167 1.00 52.94 86 GLU A CA 1
ATOM 679 C C . GLU A 1 86 ? 4.340 -0.444 -28.464 1.00 52.94 86 GLU A C 1
ATOM 681 O O . GLU A 1 86 ? 3.711 -0.666 -29.493 1.00 52.94 86 GLU A O 1
ATOM 686 N N . GLN A 1 87 ? 5.506 0.231 -28.502 1.00 46.66 87 GLN A N 1
ATOM 687 C CA . GLN A 1 87 ? 5.973 0.893 -29.750 1.00 46.66 87 GLN A CA 1
ATOM 688 C C . GLN A 1 87 ? 7.499 1.129 -29.927 1.00 46.66 87 GLN A C 1
ATOM 690 O O . GLN A 1 87 ? 7.874 2.001 -30.705 1.00 46.66 87 GLN A O 1
ATOM 695 N N . SER A 1 88 ? 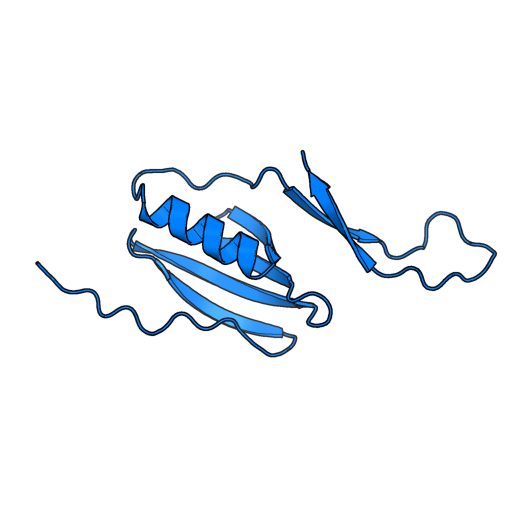8.423 0.417 -29.263 1.00 46.25 88 SER A N 1
ATOM 696 C CA . SER A 1 88 ? 9.869 0.709 -29.434 1.00 46.25 88 SER A CA 1
ATOM 697 C C . SER A 1 88 ? 10.605 -0.346 -30.267 1.00 46.25 88 SER A C 1
ATOM 699 O O . SER A 1 88 ? 10.983 -1.400 -29.761 1.00 46.25 88 SER A O 1
ATOM 701 N N . VAL A 1 89 ? 10.860 -0.024 -31.541 1.00 53.53 89 VAL A N 1
ATOM 702 C CA . VAL A 1 89 ? 11.844 -0.717 -32.406 1.00 53.53 89 VAL A CA 1
ATOM 703 C C . VAL A 1 89 ? 13.286 -0.306 -32.031 1.00 53.53 89 VAL A C 1
ATOM 705 O O . VAL A 1 89 ? 14.253 -0.929 -32.459 1.00 53.53 89 VAL A O 1
ATOM 708 N N . ASP A 1 90 ? 13.425 0.688 -31.143 1.00 55.69 90 ASP A N 1
ATOM 709 C CA . ASP A 1 90 ? 14.680 1.384 -30.827 1.00 55.69 90 ASP A CA 1
ATOM 710 C C . ASP A 1 90 ? 15.305 0.942 -29.486 1.00 55.69 90 ASP A C 1
ATOM 712 O O . ASP A 1 90 ? 16.351 1.444 -29.075 1.00 55.69 90 ASP A O 1
ATOM 716 N N . GLY A 1 91 ? 14.673 0.002 -28.772 1.00 49.59 91 GLY A N 1
ATOM 717 C CA . GLY A 1 91 ? 15.241 -0.618 -27.568 1.00 49.59 91 GLY A CA 1
ATOM 718 C C . GLY A 1 91 ? 15.309 0.279 -26.322 1.00 49.59 91 GLY A C 1
ATOM 719 O O . GLY A 1 91 ? 16.079 -0.015 -25.402 1.00 49.59 91 GLY A O 1
ATOM 720 N N . ALA A 1 92 ? 14.519 1.355 -26.242 1.00 51.56 92 ALA A N 1
ATOM 721 C CA . ALA A 1 92 ? 14.534 2.240 -25.077 1.00 51.56 92 ALA A CA 1
ATOM 722 C C . ALA A 1 92 ? 13.996 1.535 -23.811 1.00 51.56 92 ALA A C 1
ATOM 724 O O . ALA A 1 92 ? 12.840 1.122 -23.729 1.00 51.56 92 ALA A O 1
ATOM 725 N N . ARG A 1 93 ? 14.856 1.429 -22.788 1.00 55.34 93 ARG A N 1
ATOM 726 C CA . ARG A 1 93 ? 14.645 0.788 -21.470 1.00 55.34 93 ARG A CA 1
ATOM 727 C C . ARG A 1 93 ? 13.684 1.552 -20.535 1.00 55.34 93 ARG A C 1
ATOM 729 O O . ARG A 1 93 ? 13.932 1.640 -19.336 1.00 55.34 93 ARG A O 1
ATOM 736 N N . ASN A 1 94 ? 12.572 2.091 -21.021 1.00 64.31 94 ASN A N 1
ATOM 737 C CA . ASN A 1 94 ? 11.689 2.932 -20.199 1.00 64.31 94 ASN A CA 1
ATOM 738 C C . ASN A 1 94 ? 10.700 2.111 -19.352 1.00 64.31 94 ASN A C 1
ATOM 740 O O . ASN A 1 94 ? 9.501 2.366 -19.371 1.00 64.31 94 ASN A O 1
ATOM 744 N N . LYS A 1 95 ? 11.200 1.114 -18.608 1.00 73.69 95 LYS A N 1
ATOM 745 C CA . LYS A 1 95 ? 10.397 0.384 -17.620 1.00 73.69 95 LYS A CA 1
ATOM 746 C C . LYS A 1 95 ? 10.299 1.212 -16.350 1.00 73.69 95 LYS A C 1
ATOM 748 O O . LYS A 1 95 ? 11.300 1.358 -15.650 1.00 73.69 95 LYS A O 1
ATOM 753 N N . ARG A 1 96 ? 9.122 1.759 -16.060 1.00 86.19 96 ARG A N 1
ATOM 754 C CA . ARG A 1 96 ? 8.921 2.599 -14.874 1.00 86.19 96 ARG A CA 1
ATOM 755 C C . ARG A 1 96 ? 7.490 2.548 -14.362 1.00 86.19 96 ARG A C 1
ATOM 757 O O . ARG A 1 96 ? 6.550 2.275 -15.102 1.00 86.19 96 ARG A O 1
ATOM 764 N N . TRP A 1 97 ? 7.343 2.858 -13.082 1.00 89.69 97 TRP A N 1
ATOM 765 C CA . TRP A 1 97 ? 6.053 3.160 -12.484 1.00 89.69 97 TRP A CA 1
ATOM 766 C C . TRP A 1 97 ? 5.658 4.600 -12.793 1.00 89.69 97 TRP A C 1
ATOM 768 O O . TRP A 1 97 ? 6.427 5.525 -12.534 1.00 89.69 97 TRP A O 1
ATOM 778 N N . CYS A 1 98 ? 4.447 4.778 -13.308 1.00 90.56 98 CYS A N 1
ATOM 779 C CA . CYS A 1 98 ? 3.855 6.077 -13.595 1.00 90.56 98 CYS A CA 1
ATOM 780 C C . CYS A 1 98 ? 2.596 6.275 -12.752 1.00 90.56 98 CYS A C 1
ATOM 782 O O . CYS A 1 98 ? 1.794 5.352 -12.590 1.00 90.56 98 CYS A O 1
ATOM 784 N N . LEU A 1 99 ? 2.448 7.478 -12.200 1.00 92.75 99 LEU A N 1
ATOM 785 C CA . LEU A 1 99 ? 1.289 7.897 -11.423 1.00 92.75 99 LEU A CA 1
ATOM 786 C C . LEU A 1 99 ? 0.319 8.647 -12.338 1.00 92.75 99 LEU A C 1
ATOM 788 O O . LEU A 1 99 ? 0.714 9.608 -12.992 1.00 92.75 99 LEU A O 1
ATOM 792 N N . TYR A 1 100 ? -0.941 8.228 -12.334 1.00 91.50 100 TYR A N 1
ATOM 793 C CA . TYR A 1 100 ? -2.039 8.892 -13.030 1.00 91.50 100 TYR A CA 1
ATOM 794 C C . TYR A 1 100 ? -3.096 9.312 -12.020 1.00 91.50 100 TYR A C 1
ATOM 796 O O . TYR A 1 100 ? -3.452 8.529 -11.139 1.00 91.50 100 TYR A O 1
ATOM 804 N N . GLU A 1 101 ? -3.612 10.524 -12.164 1.00 89.81 101 GLU A N 1
ATOM 805 C CA . GLU A 1 101 ? -4.788 10.995 -11.435 1.00 89.81 101 GLU A CA 1
ATOM 806 C C . GLU A 1 101 ? -6.047 10.709 -12.271 1.00 89.81 101 GLU A C 1
ATOM 808 O O . GLU A 1 101 ? -6.003 10.746 -13.502 1.00 89.81 101 GLU A O 1
ATOM 813 N N . ARG A 1 102 ? -7.139 10.342 -11.602 1.00 74.81 102 ARG A N 1
ATOM 814 C CA . ARG A 1 102 ? -8.460 10.052 -12.167 1.00 74.81 102 ARG A CA 1
ATOM 815 C C . ARG A 1 102 ? -9.423 11.193 -11.896 1.00 74.81 102 ARG A C 1
ATOM 817 O O . ARG A 1 102 ? -9.346 11.766 -10.786 1.00 74.81 102 ARG A O 1
#